Protein 2I5U (pdb70)

Foldseek 3Di:
DVLLQVLLCVQPVNHDPVVCVLVVQLVLLVVLPADSVLSVVLLSVLCVVCSVVVNSDPVSSVVVSVVCSVVSPND

Structure (mmCIF, N/CA/C/O backbone):
data_2I5U
#
_entry.id   2I5U
#
_cell.length_a   48.795
_cell.length_b   48.795
_cell.length_c   32.795
_cell.angle_alpha   90.00
_cell.angle_beta   90.00
_cell.angle_gamma   90.00
#
_symmetry.space_group_name_H-M   'P 43'
#
loop_
_entity.id
_entity.type
_entity.pdbx_description
1 polymer 'DnaD domain protein'
2 non-polymer 'MAGNESIUM ION'
3 water water
#
loop_
_atom_site.group_PDB
_atom_site.id
_atom_site.type_symbol
_atom_site.label_atom_id
_atom_site.label_alt_id
_atom_site.label_comp_id
_atom_site.label_asym_id
_atom_site.label_entity_id
_atom_site.label_seq_id
_atom_site.pdbx_PDB_ins_code
_atom_site.Cartn_x
_atom_site.Cartn_y
_atom_site.Cartn_z
_atom_site.occupancy
_atom_site.B_iso_or_equiv
_atom_site.auth_seq_id
_atom_site.auth_comp_id
_atom_site.auth_asym_id
_atom_site.auth_atom_id
_atom_site.pdbx_PDB_model_num
ATOM 1 N N . SER A 1 1 ? 5.169 12.862 30.110 1.00 34.35 -1 SER A N 1
ATOM 2 C CA . SER A 1 1 ? 6.212 13.894 29.872 1.00 33.96 -1 SER A CA 1
ATOM 3 C C . SER A 1 1 ? 7.612 13.361 30.176 1.00 33.64 -1 SER A C 1
ATOM 4 O O . SER A 1 1 ? 8.605 14.000 29.829 1.00 33.38 -1 SER A O 1
ATOM 7 N N . ASN A 1 2 ? 7.681 12.185 30.806 1.00 32.63 0 ASN A N 1
ATOM 8 C CA . ASN A 1 2 ? 8.948 11.618 31.266 1.00 31.60 0 ASN A CA 1
ATOM 9 C C . ASN A 1 2 ? 9.845 11.199 30.107 1.00 30.02 0 ASN A C 1
ATOM 10 O O . ASN A 1 2 ? 11.039 11.541 30.078 1.00 29.77 0 ASN A O 1
ATOM 15 N N . ALA A 1 3 ? 9.256 10.472 29.156 1.00 27.52 1 ALA A N 1
ATOM 16 C CA . ALA A 1 3 ? 9.950 9.981 27.962 1.00 26.30 1 ALA A CA 1
ATOM 17 C C . ALA A 1 3 ? 10.514 11.122 27.105 1.00 24.79 1 ALA A C 1
ATOM 18 O O . ALA A 1 3 ? 11.659 11.065 26.635 1.00 22.58 1 ALA A O 1
ATOM 20 N N . ILE A 1 4 ? 9.694 12.138 26.888 1.00 23.55 2 ILE A N 1
ATOM 21 C CA . ILE A 1 4 ? 10.123 13.324 26.159 1.00 22.71 2 ILE A CA 1
ATOM 22 C C . ILE A 1 4 ? 11.243 14.051 26.905 1.00 22.13 2 ILE A C 1
ATOM 23 O O . ILE A 1 4 ? 12.256 14.414 26.301 1.00 20.11 2 ILE A O 1
ATOM 28 N N . ARG A 1 5 ? 11.108 14.240 28.220 1.00 21.74 3 ARG A N 1
ATOM 29 C CA . ARG A 1 5 ? 12.169 14.895 28.984 1.00 21.88 3 ARG A CA 1
ATOM 30 C C . ARG A 1 5 ? 13.476 14.081 28.931 1.00 20.18 3 ARG A C 1
ATOM 31 O O . ARG A 1 5 ? 14.572 14.657 28.821 1.00 18.99 3 ARG A O 1
ATOM 39 N N . SER A 1 6 ? 13.366 12.753 28.991 1.00 19.44 4 SER A N 1
ATOM 40 C CA . SER A 1 6 ? 14.564 11.890 29.002 1.00 20.37 4 SER A CA 1
ATOM 41 C C . SER A 1 6 ? 15.339 11.943 27.682 1.00 18.95 4 SER A C 1
ATOM 42 O O . SER A 1 6 ? 16.566 12.054 27.673 1.00 18.71 4 SER A O 1
ATOM 45 N N . ILE A 1 7 ? 14.650 11.827 26.558 1.00 17.84 5 ILE A N 1
ATOM 46 C CA . ILE A 1 7 ? 15.348 11.893 25.291 1.00 17.17 5 ILE A CA 1
ATOM 47 C C . ILE A 1 7 ? 15.968 13.271 25.085 1.00 16.59 5 ILE A C 1
ATOM 48 O O . ILE A 1 7 ? 17.082 13.381 24.586 1.00 16.98 5 ILE A O 1
ATOM 53 N N . TRP A 1 8 ? 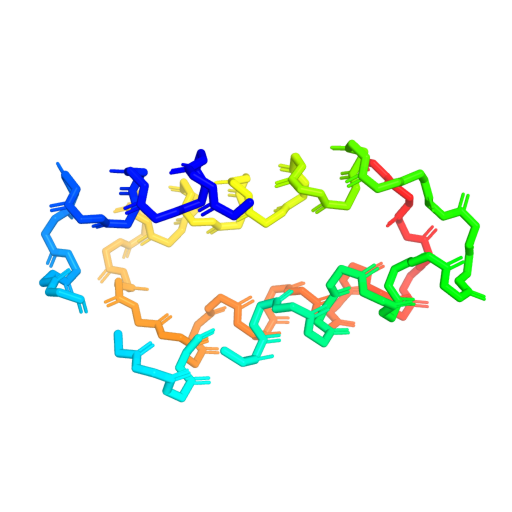15.275 14.332 25.498 1.00 15.83 6 TRP A N 1
ATOM 54 C CA . TRP A 1 8 ? 15.809 15.685 25.442 1.00 15.86 6 TRP A CA 1
ATOM 55 C C . TRP A 1 8 ? 17.071 15.822 26.295 1.00 15.38 6 TRP A C 1
ATOM 56 O O . TRP A 1 8 ? 18.151 16.195 25.810 1.00 16.04 6 TRP A O 1
ATOM 67 N N . GLU A 1 9 ? 16.949 15.496 27.582 1.00 16.12 7 GLU A N 1
ATOM 68 C CA . GLU A 1 9 ? 18.030 15.765 28.518 1.00 16.74 7 GLU A CA 1
ATOM 69 C C . GLU A 1 9 ? 19.257 14.873 28.363 1.00 16.80 7 GLU A C 1
ATOM 70 O O . GLU A 1 9 ? 20.348 15.274 28.748 1.00 19.01 7 GLU A O 1
ATOM 76 N N . ASN A 1 10 ? 19.098 13.696 27.763 1.00 16.26 8 ASN A N 1
ATOM 77 C CA . ASN A 1 10 ? 20.228 12.798 27.556 1.00 15.68 8 ASN A CA 1
ATOM 78 C C . ASN A 1 10 ? 20.874 12.935 26.190 1.00 16.16 8 ASN A C 1
ATOM 79 O O . ASN A 1 10 ? 21.758 12.145 25.839 1.00 17.79 8 ASN A O 1
ATOM 84 N N . ASN A 1 11 ? 20.459 13.931 25.418 1.00 15.91 9 ASN A N 1
ATOM 85 C CA . ASN A 1 11 ? 20.971 14.043 24.061 1.00 16.25 9 ASN A CA 1
ATOM 86 C C . ASN A 1 11 ? 21.522 15.409 23.726 1.00 16.85 9 ASN A C 1
ATOM 87 O O . ASN A 1 11 ? 21.603 15.773 22.555 1.00 17.41 9 ASN A O 1
ATOM 92 N N . GLY A 1 12 ? 21.966 16.117 24.751 1.00 17.64 10 GLY A N 1
ATOM 93 C CA . GLY A 1 12 ? 22.710 17.365 24.559 1.00 18.32 10 GLY A CA 1
ATOM 94 C C . GLY A 1 12 ? 21.865 18.593 24.316 1.00 18.68 10 GLY A C 1
ATOM 95 O O . GLY A 1 12 ? 22.385 19.614 23.836 1.00 20.91 10 GLY A O 1
ATOM 96 N N . PHE A 1 13 ? 20.579 18.521 24.628 1.00 18.19 11 PHE A N 1
ATOM 97 C CA . PHE A 1 13 ? 19.702 19.688 24.586 1.00 18.14 11 PHE A CA 1
ATOM 98 C C . PHE A 1 13 ? 19.790 20.519 25.855 1.00 19.22 11 PHE A C 1
ATOM 99 O O . PHE A 1 13 ? 19.167 21.570 25.928 1.00 19.62 11 PHE A O 1
ATOM 107 N N . GLY A 1 14 ? 20.478 20.021 26.857 1.00 19.25 12 GLY A N 1
ATOM 108 C CA . GLY A 1 14 ? 20.452 20.652 28.173 1.00 18.72 12 GLY A CA 1
ATOM 109 C C . GLY A 1 14 ? 19.188 20.328 28.930 1.00 18.94 12 GLY A C 1
ATOM 110 O O . GLY A 1 14 ? 18.399 19.456 28.549 1.00 19.34 12 GLY A O 1
ATOM 111 N N . LEU A 1 15 ? 18.964 21.067 30.014 1.00 19.06 13 LEU A N 1
ATOM 112 C CA . LEU A 1 15 ? 17.771 20.903 30.812 1.00 19.73 13 LEU A CA 1
ATOM 113 C C . LEU A 1 15 ? 16.531 21.207 29.992 1.00 19.44 13 LEU A C 1
ATOM 114 O O . LEU A 1 15 ? 16.543 22.092 29.145 1.00 19.09 13 LEU A O 1
ATOM 130 N N . SER A 1 17 ? 13.447 23.141 29.741 1.00 18.37 15 SER A N 1
ATOM 131 C CA . SER A 1 17 ? 12.909 24.340 30.364 1.00 18.19 15 SER A CA 1
ATOM 132 C C . SER A 1 17 ? 11.430 24.181 30.701 1.00 17.74 15 SER A C 1
ATOM 133 O O . SER A 1 17 ? 10.718 23.361 30.107 1.00 17.51 15 SER A O 1
ATOM 136 N N A SER A 1 18 ? 10.946 24.972 31.648 0.50 17.23 16 SER A N 1
ATOM 137 N N B SER A 1 18 ? 10.950 24.965 31.652 0.50 17.19 16 SER A N 1
ATOM 138 C CA A SER A 1 18 ? 9.513 25.014 31.920 0.50 17.56 16 SER A CA 1
ATOM 139 C CA B SER A 1 18 ? 9.521 25.022 31.909 0.50 17.52 16 SER A CA 1
ATOM 140 C C A SER A 1 18 ? 8.705 25.389 30.667 0.50 17.43 16 SER A C 1
ATOM 141 C C B SER A 1 18 ? 8.736 25.352 30.634 0.50 17.33 16 SER A C 1
ATOM 142 O O A SER A 1 18 ? 7.639 24.829 30.414 0.50 16.60 16 SER A O 1
ATOM 143 O O B SER A 1 18 ? 7.721 24.727 30.332 0.50 16.42 16 SER A O 1
ATOM 148 N N . LYS A 1 19 ? 9.213 26.348 29.894 1.00 17.12 17 LYS A N 1
ATOM 149 C CA . LYS A 1 19 ? 8.538 26.797 28.683 1.00 17.69 17 LYS A CA 1
ATOM 150 C C . LYS A 1 19 ? 8.400 25.675 27.655 1.00 17.35 17 LYS A C 1
ATOM 151 O O . LYS A 1 19 ? 7.343 25.473 27.067 1.00 17.59 17 LYS A O 1
ATOM 157 N N . THR A 1 20 ? 9.487 24.937 27.462 1.00 17.97 18 THR A N 1
ATOM 158 C CA . THR A 1 20 ? 9.505 23.898 26.460 1.00 18.57 18 THR A CA 1
ATOM 159 C C . THR A 1 20 ? 8.621 22.751 26.911 1.00 18.45 18 THR A C 1
ATOM 160 O O . THR A 1 20 ? 7.921 22.162 26.081 1.00 18.76 18 THR A O 1
ATOM 172 N N . THR A 1 22 ? 5.912 23.084 28.727 1.00 18.52 20 THR A N 1
ATOM 173 C CA . THR A 1 22 ? 4.588 23.660 28.458 1.00 18.61 20 THR A CA 1
ATOM 174 C C . THR A 1 22 ? 4.258 23.492 26.984 1.00 17.71 20 THR A C 1
ATOM 175 O O . THR A 1 22 ? 3.161 23.084 26.629 1.00 18.04 20 THR A O 1
ATOM 179 N N . ASP A 1 23 ? 5.224 23.810 26.125 1.00 16.25 21 ASP A N 1
ATOM 180 C CA . ASP A 1 23 ? 5.043 23.720 24.679 1.00 17.06 21 ASP A CA 1
ATOM 181 C C . ASP A 1 23 ? 4.748 22.300 24.239 1.00 17.50 21 ASP A C 1
ATOM 182 O O . ASP A 1 23 ? 3.876 22.061 23.396 1.00 17.23 21 ASP A O 1
ATOM 187 N N . PHE A 1 24 ? 5.468 21.342 24.797 1.00 16.88 22 PHE A N 1
ATOM 188 C CA . PHE A 1 24 ? 5.239 19.955 24.412 1.00 17.64 22 PHE A CA 1
ATOM 189 C C . PHE A 1 24 ? 3.906 19.431 24.966 1.00 18.17 22 PHE A C 1
ATOM 190 O O . PHE A 1 24 ? 3.245 18.615 24.307 1.00 18.69 22 PHE A O 1
ATOM 198 N N . ASP A 1 25 ? 3.521 19.851 26.177 1.00 18.09 23 ASP A N 1
ATOM 199 C CA . ASP A 1 25 ? 2.200 19.482 26.728 1.00 19.42 23 ASP A CA 1
ATOM 200 C C . ASP A 1 25 ? 1.101 19.963 25.794 1.00 20.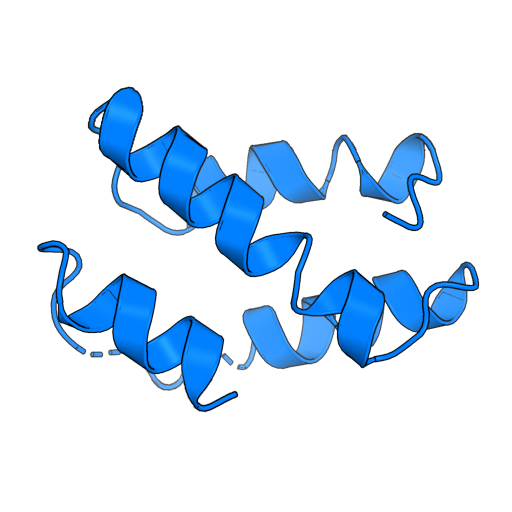00 23 ASP A C 1
ATOM 201 O O . ASP A 1 25 ? 0.123 19.245 25.524 1.00 20.60 23 ASP A O 1
ATOM 206 N N . TYR A 1 26 ? 1.265 21.177 25.296 1.00 19.42 24 TYR A N 1
ATOM 207 C CA . TYR A 1 26 ? 0.295 21.780 24.392 1.00 20.41 24 TYR A CA 1
ATOM 208 C C . TYR A 1 26 ? 0.288 21.045 23.054 1.00 19.53 24 TYR A C 1
ATOM 209 O O . TYR A 1 26 ? -0.767 20.849 22.461 1.00 20.02 24 TYR A O 1
ATOM 218 N N . TRP A 1 27 ? 1.452 20.570 22.605 1.00 19.21 25 TRP A N 1
ATOM 219 C CA . TRP A 1 27 ? 1.530 19.804 21.362 1.00 19.37 25 TRP A CA 1
ATOM 220 C C . TRP A 1 27 ? 0.800 18.483 21.493 1.00 20.09 25 TRP A C 1
ATOM 221 O O . TRP A 1 27 ? 0.113 18.063 20.566 1.00 20.05 25 TRP A O 1
ATOM 232 N N . ILE A 1 28 ? 0.943 17.825 22.636 1.00 20.68 26 ILE A N 1
ATOM 233 C CA . ILE A 1 28 ? 0.222 16.578 22.879 1.00 21.12 26 ILE A CA 1
ATOM 234 C C . ILE A 1 28 ? -1.288 16.836 22.796 1.00 21.09 26 ILE A C 1
ATOM 235 O O . ILE A 1 28 ? -2.026 16.073 22.136 1.00 21.49 26 ILE A O 1
ATOM 240 N N A SER A 1 29 ? -1.742 17.915 23.433 0.50 21.32 27 SER A N 1
ATOM 241 N N B SER A 1 29 ? -1.742 17.915 23.433 0.50 21.32 27 SER A N 1
ATOM 242 C CA A SER A 1 29 ? -3.156 18.305 23.384 0.50 21.67 27 SER A CA 1
ATOM 243 C CA B SER A 1 29 ? -3.156 18.305 23.384 0.50 21.67 27 SER A CA 1
ATOM 244 C C . SER A 1 29 ? -3.619 18.575 21.954 1.00 21.23 27 SER A C 1
ATOM 245 O O . SER A 1 29 ? -4.747 18.190 21.566 1.00 20.73 27 SER A O 1
ATOM 249 N N . ASP A 1 30 ? -2.772 19.231 21.164 1.00 20.39 28 ASP A N 1
ATOM 250 C CA . ASP A 1 30 ? -3.137 19.598 19.804 1.00 21.49 28 ASP A CA 1
ATOM 251 C C . ASP A 1 30 ? -3.251 18.377 18.895 1.00 21.62 28 ASP A C 1
ATOM 252 O O . ASP A 1 30 ? -4.165 18.297 18.069 1.00 20.70 28 ASP A O 1
ATOM 257 N N . PHE A 1 31 ? -2.375 17.397 19.082 1.00 22.22 29 PHE A N 1
ATOM 258 C CA . PHE A 1 31 ? -2.490 16.154 18.319 1.00 22.47 29 PHE A CA 1
ATOM 259 C C . PHE A 1 31 ? -3.713 15.382 18.753 1.00 22.49 29 PHE A C 1
ATOM 260 O O . PHE A 1 31 ? -4.379 14.768 17.912 1.00 23.35 29 PHE A O 1
ATOM 268 N N . GLU A 1 32 ? -4.053 15.443 20.043 1.00 22.44 30 GLU A N 1
ATOM 269 C CA . GLU A 1 32 ? -5.300 14.806 20.523 1.00 23.23 30 GLU A CA 1
ATOM 270 C C . GLU A 1 32 ? -6.540 15.425 19.893 1.00 22.89 30 GLU A C 1
ATOM 271 O O . GLU A 1 32 ? -7.524 14.718 19.612 1.00 22.59 30 GLU A O 1
ATOM 277 N N . LYS A 1 33 ? -6.507 16.732 19.64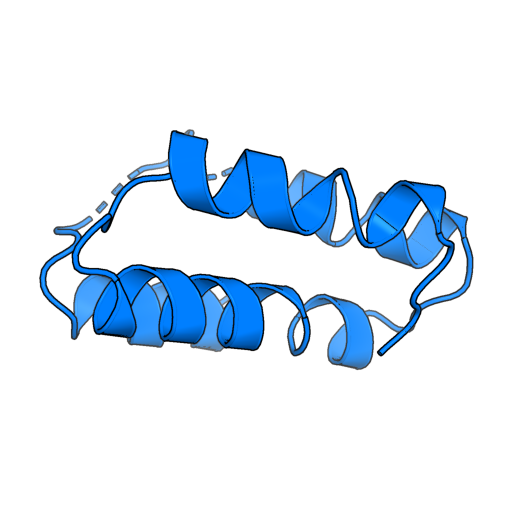7 1.00 22.55 31 LYS A N 1
ATOM 278 C CA . LYS A 1 33 ? -7.644 17.436 19.043 1.00 23.16 31 LYS A CA 1
ATOM 279 C C . LYS A 1 33 ? -7.943 16.978 17.615 1.00 23.06 31 LYS A C 1
ATOM 280 O O . LYS A 1 33 ? -9.025 17.242 17.108 1.00 22.10 31 LYS A O 1
ATOM 286 N N . ILE A 1 34 ? -6.990 16.333 16.954 1.00 23.39 32 ILE A N 1
ATOM 287 C CA . ILE A 1 34 ? -7.267 15.763 15.623 1.00 24.88 32 ILE A CA 1
ATOM 288 C C . ILE A 1 34 ? -7.220 14.241 15.614 1.00 24.57 32 ILE A C 1
ATOM 289 O O . ILE A 1 34 ? -7.153 13.623 14.557 1.00 24.97 32 ILE A O 1
ATOM 294 N N . GLY A 1 35 ? -7.313 13.640 16.798 1.00 24.44 33 GLY A N 1
ATOM 295 C CA . GLY A 1 35 ? -7.620 12.213 16.912 1.00 23.73 33 GLY A CA 1
ATOM 296 C C . GLY A 1 35 ? -6.468 11.295 17.267 1.00 23.04 33 GLY A C 1
ATOM 297 O O . GLY A 1 35 ? -6.617 10.084 17.241 1.00 23.66 33 GLY A O 1
ATOM 298 N N . ALA A 1 36 ? -5.315 11.858 17.622 1.00 22.31 34 ALA A N 1
ATOM 299 C CA . ALA A 1 36 ? -4.219 11.054 18.140 1.00 22.11 34 ALA A CA 1
ATOM 300 C C . ALA A 1 36 ? -4.486 10.673 19.594 1.00 22.13 34 ALA A C 1
ATOM 301 O 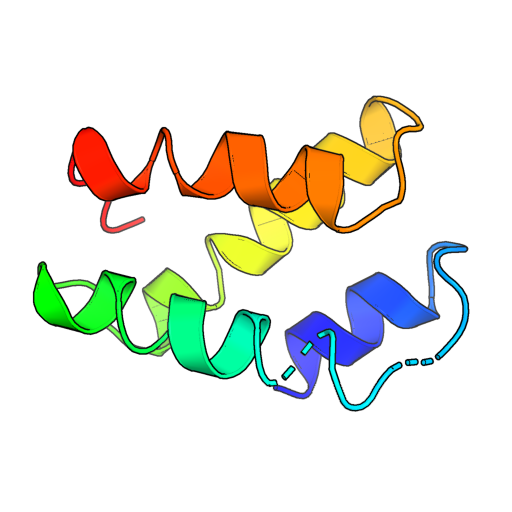O . ALA A 1 36 ? -5.063 11.455 20.351 1.00 22.52 34 ALA A O 1
ATOM 303 N N . SER A 1 37 ? -4.041 9.490 20.003 1.00 21.44 35 SER A N 1
ATOM 304 C CA . SER A 1 37 ? -4.019 9.157 21.425 1.00 21.89 35 SER A CA 1
ATOM 305 C C . SER A 1 37 ? -2.881 9.923 22.095 1.00 22.24 35 SER A C 1
ATOM 306 O O . SER A 1 37 ? -1.961 10.391 21.423 1.00 22.76 35 SER A O 1
ATOM 309 N N . GLN A 1 38 ? -2.945 10.043 23.416 1.00 23.23 36 GLN A N 1
ATOM 310 C CA . GLN A 1 38 ? -1.860 10.652 24.183 1.00 23.53 36 GLN A CA 1
ATOM 311 C C . GLN A 1 38 ? -0.554 9.947 23.856 1.00 23.18 36 GLN A C 1
ATOM 312 O O . GLN A 1 38 ? 0.461 10.592 23.622 1.00 22.53 36 GLN A O 1
ATOM 318 N N . LYS A 1 39 ? -0.593 8.619 23.813 1.00 23.00 37 LYS A N 1
ATOM 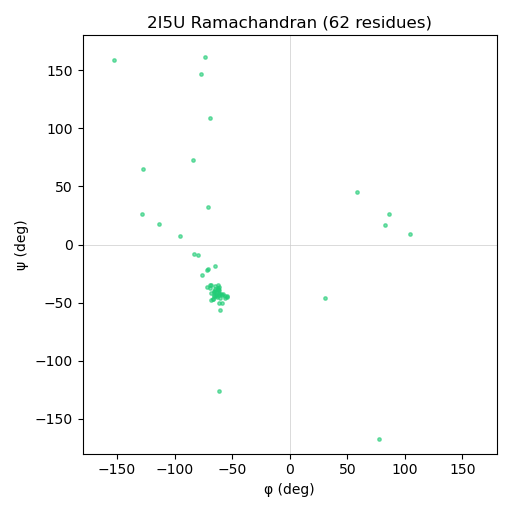319 C CA . LYS A 1 39 ? 0.598 7.809 23.554 1.00 22.96 37 LYS A CA 1
ATOM 320 C C . LYS A 1 39 ? 1.175 8.056 22.160 1.00 22.41 37 LYS A C 1
ATOM 321 O O . LYS A 1 39 ? 2.389 8.186 21.993 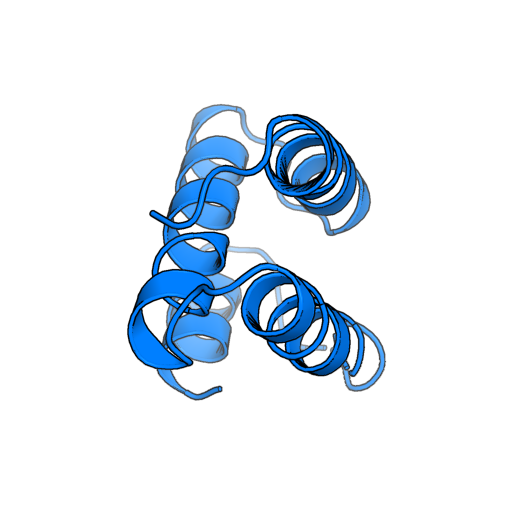1.00 22.23 37 LYS A O 1
ATOM 327 N N . GLU A 1 40 ? 0.303 8.129 21.160 1.00 21.31 38 GLU A N 1
ATOM 328 C CA . GLU A 1 40 ? 0.728 8.384 19.780 1.00 21.33 38 GLU A CA 1
ATOM 329 C C . GLU A 1 40 ? 1.335 9.781 19.650 1.00 20.01 38 GLU A C 1
ATOM 330 O O . GLU A 1 40 ? 2.322 9.970 18.936 1.00 19.30 38 GLU A O 1
ATOM 336 N N . ALA A 1 41 ? 0.726 10.748 20.330 1.00 19.66 39 ALA A N 1
ATOM 337 C CA . ALA A 1 41 ? 1.212 12.123 20.298 1.00 19.79 39 ALA A CA 1
ATOM 338 C C . ALA A 1 41 ? 2.608 12.185 20.926 1.00 19.84 39 ALA A C 1
ATOM 339 O O . ALA A 1 41 ? 3.515 12.831 20.389 1.00 19.72 39 ALA A O 1
ATOM 341 N N . GLU A 1 42 ? 2.791 11.515 22.053 1.00 20.16 40 GLU A N 1
ATOM 342 C CA . GLU A 1 42 ? 4.104 11.437 22.700 1.00 20.94 40 GLU A CA 1
ATOM 343 C C . GLU A 1 42 ? 5.144 10.819 21.779 1.00 20.38 40 GLU A C 1
ATOM 344 O O . GLU A 1 42 ? 6.282 11.306 21.698 1.00 20.87 40 GLU A O 1
ATOM 350 N N A GLN A 1 43 ? 4.759 9.751 21.086 0.50 20.08 41 GLN A N 1
ATOM 351 N N B GLN A 1 43 ? 4.776 9.758 21.076 0.50 20.27 41 GLN A N 1
ATOM 352 C CA A GLN A 1 43 ? 5.638 9.084 20.129 0.50 20.19 41 GLN A CA 1
ATOM 353 C CA B GLN A 1 43 ? 5.705 9.113 20.156 0.50 20.44 41 GLN A CA 1
ATOM 354 C C A GLN A 1 43 ? 6.059 10.013 18.991 0.50 19.90 41 GLN A C 1
ATOM 355 C C B GLN A 1 43 ? 6.063 10.001 18.963 0.50 20.11 41 GLN A C 1
ATOM 356 O O A GLN A 1 43 ? 7.201 9.972 18.548 0.50 19.75 41 GLN A O 1
ATOM 357 O O B GLN A 1 43 ? 7.174 9.922 18.454 0.50 19.99 41 GLN A O 1
ATOM 368 N N . LEU A 1 44 ? 5.142 10.859 18.529 1.00 19.94 42 LEU A N 1
ATOM 369 C CA . LEU A 1 44 ? 5.460 11.827 17.475 1.00 19.57 42 LEU A CA 1
ATOM 370 C C . LEU A 1 44 ? 6.523 12.815 17.955 1.00 19.15 42 LEU A C 1
ATOM 371 O O . LEU A 1 44 ? 7.472 13.121 17.246 1.00 18.80 42 LEU A O 1
ATOM 376 N N . ILE A 1 45 ? 6.381 13.288 19.181 1.00 18.44 43 ILE A N 1
ATOM 377 C CA . ILE A 1 45 ? 7.341 14.244 19.701 1.00 18.35 43 ILE A CA 1
ATOM 378 C C . ILE A 1 45 ? 8.725 13.579 19.848 1.00 17.87 43 ILE A C 1
ATOM 379 O O . ILE A 1 45 ? 9.740 14.150 19.462 1.00 17.70 43 ILE A O 1
ATOM 384 N N . VAL A 1 46 ? 8.754 12.368 20.379 1.00 17.01 44 VAL A N 1
ATOM 385 C CA . VAL A 1 46 ? 10.014 11.641 20.497 1.00 17.00 44 VAL A CA 1
ATOM 386 C C . VAL A 1 46 ? 10.684 11.514 19.128 1.00 17.09 44 VAL A C 1
ATOM 387 O O . VAL A 1 46 ? 11.905 11.739 18.998 1.00 16.85 44 VAL A O 1
ATOM 391 N N . LYS A 1 47 ? 9.906 11.144 18.111 1.00 17.78 45 LYS A N 1
ATOM 392 C CA . LYS A 1 47 ? 10.452 11.002 16.761 1.00 17.44 45 LYS A CA 1
ATOM 393 C C . LYS A 1 47 ? 11.010 12.332 16.218 1.00 17.26 45 LYS A C 1
ATOM 394 O O . LYS A 1 47 ? 12.059 12.355 15.585 1.00 17.47 45 LYS A O 1
ATOM 400 N N . ALA A 1 48 ? 10.285 13.433 16.422 1.00 16.68 46 ALA A N 1
ATOM 401 C CA . ALA A 1 48 ? 10.770 14.743 15.983 1.00 16.62 46 ALA A CA 1
ATOM 402 C C . ALA A 1 48 ? 12.086 15.069 16.699 1.00 16.32 46 ALA A C 1
ATOM 403 O O . ALA A 1 48 ? 12.992 15.633 16.106 1.00 17.16 46 ALA A O 1
ATOM 405 N N . ILE A 1 49 ? 12.197 14.730 17.971 1.00 16.84 47 ILE A N 1
ATOM 406 C CA . ILE A 1 49 ? 13.453 14.982 18.698 1.00 17.08 47 ILE A CA 1
ATOM 407 C C . ILE A 1 49 ? 14.601 14.164 18.119 1.00 17.24 47 ILE A C 1
ATOM 408 O O . ILE A 1 49 ? 15.722 14.684 17.919 1.00 17.42 47 ILE A O 1
ATOM 413 N N . GLU A 1 50 ? 14.323 12.917 17.784 1.00 17.43 48 GLU A N 1
ATOM 414 C CA . GLU A 1 50 ? 15.322 12.058 17.115 1.00 18.37 48 GLU A CA 1
ATOM 415 C C . GLU A 1 50 ? 15.786 12.659 15.795 1.00 16.85 48 GLU A C 1
ATOM 416 O O . GLU A 1 50 ? 16.983 12.664 15.481 1.00 17.44 48 GLU A O 1
ATOM 422 N N . ILE A 1 51 ? 14.838 13.177 15.022 1.00 16.57 49 ILE A N 1
ATOM 423 C CA . ILE A 1 51 ? 15.166 13.832 13.735 1.00 16.75 49 ILE A CA 1
ATOM 424 C C . ILE A 1 51 ? 16.080 15.050 13.962 1.00 16.10 49 ILE A C 1
ATOM 425 O O . ILE A 1 51 ? 17.057 15.247 13.254 1.00 16.55 49 ILE A O 1
ATOM 430 N N . ALA A 1 52 ? 15.784 15.823 14.991 1.00 15.99 50 ALA A N 1
ATOM 431 C CA . ALA A 1 52 ? 16.573 16.993 15.331 1.00 15.85 50 ALA A CA 1
ATOM 432 C C . ALA A 1 52 ? 17.983 16.602 15.772 1.00 15.78 50 ALA A C 1
ATOM 433 O O . ALA A 1 52 ? 18.955 17.286 15.443 1.00 15.44 50 ALA A O 1
ATOM 435 N N . ILE A 1 53 ? 18.096 15.526 16.544 1.00 15.44 51 ILE A N 1
ATOM 436 C CA . ILE A 1 53 ? 19.416 15.011 16.934 1.00 15.42 51 ILE A CA 1
ATOM 437 C C . ILE A 1 53 ? 20.246 14.654 15.696 1.00 15.59 51 ILE A C 1
ATOM 438 O O . ILE A 1 53 ? 21.408 15.058 15.563 1.00 15.03 51 ILE A O 1
ATOM 443 N N . ASP A 1 54 ? 19.652 13.882 14.800 1.00 15.27 52 ASP A N 1
ATOM 444 C CA . ASP A 1 54 ? 20.369 13.427 13.608 1.00 14.99 52 ASP A CA 1
ATOM 445 C C . ASP A 1 54 ? 20.801 14.597 12.694 1.00 14.05 52 ASP A C 1
ATOM 446 O O . ASP A 1 54 ? 21.859 14.555 12.094 1.00 13.92 52 ASP A O 1
ATOM 451 N N . ALA A 1 55 ? 19.956 15.619 12.589 1.00 14.49 53 ALA A N 1
ATOM 452 C CA . ALA A 1 55 ? 20.246 16.822 11.787 1.00 14.47 53 ALA A CA 1
ATOM 453 C C . ALA A 1 55 ? 21.168 17.799 12.503 1.00 14.50 53 ALA A C 1
ATOM 454 O O . ALA A 1 55 ? 21.617 18.790 11.912 1.00 15.37 53 ALA A O 1
ATOM 456 N N . ASN A 1 56 ? 21.427 17.539 13.783 1.00 14.22 54 ASN A N 1
ATOM 457 C CA . ASN A 1 56 ? 22.188 18.431 14.644 1.00 14.82 54 ASN A CA 1
ATOM 458 C C . ASN A 1 56 ? 21.585 19.806 14.750 1.00 15.12 54 ASN A C 1
ATOM 459 O O . ASN A 1 56 ? 22.298 20.828 14.669 1.00 16.22 54 ASN A O 1
ATOM 464 N N . ALA A 1 57 ? 20.272 19.813 14.948 1.00 15.73 55 ALA A N 1
ATOM 465 C CA . ALA A 1 57 ? 19.499 21.039 15.156 1.00 15.63 55 ALA A CA 1
ATOM 466 C C . ALA A 1 57 ? 18.682 20.861 16.436 1.00 15.62 55 ALA A C 1
ATOM 467 O O . ALA A 1 57 ? 17.457 20.766 16.419 1.00 15.91 55 ALA A O 1
ATOM 469 N N . ARG A 1 58 ? 19.401 20.749 17.546 1.00 16.28 56 ARG A N 1
ATOM 470 C CA . ARG A 1 58 ? 18.848 20.361 18.806 1.00 16.22 56 ARG A CA 1
ATOM 471 C C . ARG A 1 58 ? 18.260 21.569 19.513 1.00 16.10 56 ARG A C 1
ATOM 472 O O . ARG A 1 58 ? 18.789 22.064 20.525 1.00 16.70 56 ARG A O 1
ATOM 480 N N . ASN A 1 59 ? 17.127 22.010 18.988 1.00 16.30 57 ASN A N 1
ATOM 481 C CA . ASN A 1 59 ? 16.390 23.151 19.571 1.00 16.26 57 ASN A CA 1
ATOM 482 C C . ASN A 1 59 ? 14.910 23.044 19.271 1.00 16.54 57 ASN A C 1
ATOM 483 O O . ASN A 1 59 ? 14.486 22.346 18.343 1.00 16.20 57 ASN A O 1
ATOM 488 N N . TYR A 1 60 ? 14.123 23.726 20.086 1.00 15.78 58 TYR A N 1
ATOM 489 C CA . TYR A 1 60 ? 12.670 23.659 19.964 1.00 15.93 58 TYR A CA 1
ATOM 490 C C . TYR A 1 60 ? 12.186 24.189 18.619 1.00 16.51 58 TYR A C 1
ATOM 491 O O . TYR A 1 60 ? 11.219 23.679 18.059 1.00 17.61 58 TYR A O 1
ATOM 500 N N . ASN A 1 61 ? 12.813 25.248 18.124 1.00 16.75 59 ASN A N 1
ATOM 501 C CA . ASN A 1 61 ? 12.364 25.825 16.852 1.00 16.49 59 ASN A CA 1
ATOM 502 C C . ASN A 1 61 ? 12.321 24.785 15.741 1.00 16.41 59 ASN A C 1
ATOM 503 O O . ASN A 1 61 ? 11.354 24.696 15.003 1.00 17.99 59 ASN A O 1
ATOM 508 N N . TYR A 1 62 ? 13.367 23.985 15.656 1.00 16.77 60 TYR A N 1
ATOM 509 C CA . TYR A 1 62 ? 13.473 22.991 14.593 1.00 17.23 60 TYR A CA 1
ATOM 510 C C . TYR A 1 62 ? 12.413 21.899 14.788 1.00 17.24 60 TYR A C 1
ATOM 511 O O . TYR A 1 62 ? 11.730 21.476 13.829 1.00 18.04 60 TYR A O 1
ATOM 520 N N . ILE A 1 63 ? 12.237 21.480 16.039 1.00 16.54 61 ILE A N 1
ATOM 521 C CA . ILE A 1 63 ? 11.245 20.456 16.354 1.00 17.05 61 ILE A CA 1
ATOM 522 C C . ILE A 1 63 ? 9.823 20.954 16.084 1.00 17.24 61 ILE A C 1
ATOM 523 O O . ILE A 1 63 ? 8.995 20.229 15.538 1.00 16.77 61 ILE A O 1
ATOM 528 N N . ASN A 1 64 ? 9.546 22.183 16.491 1.00 16.59 62 ASN A N 1
ATOM 529 C CA . ASN A 1 64 ? 8.243 22.817 16.266 1.00 16.95 62 ASN A CA 1
ATOM 530 C C . ASN A 1 64 ? 7.870 22.836 14.770 1.00 17.60 62 ASN A C 1
ATOM 531 O O . ASN A 1 64 ? 6.736 22.553 14.406 1.00 17.63 62 ASN A O 1
ATOM 536 N N . ALA A 1 65 ? 8.823 23.181 13.924 1.00 17.61 63 ALA A N 1
ATOM 537 C CA . ALA A 1 65 ? 8.563 23.210 12.479 1.00 18.28 63 ALA A CA 1
ATOM 538 C C . ALA A 1 65 ? 8.136 21.836 11.984 1.00 18.43 63 ALA A C 1
ATOM 539 O O . ALA A 1 65 ? 7.201 21.716 11.163 1.00 19.19 63 ALA A O 1
ATOM 5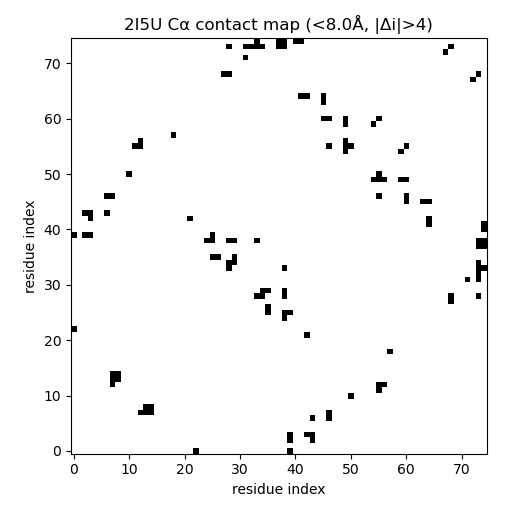41 N N . ILE A 1 66 ? 8.820 20.800 12.465 1.00 19.53 64 ILE A N 1
ATOM 542 C CA . ILE A 1 66 ? 8.474 19.433 12.091 1.00 19.81 64 ILE A CA 1
ATOM 543 C C . ILE A 1 66 ? 7.063 19.085 12.529 1.00 20.12 64 ILE A C 1
ATOM 544 O O . ILE A 1 66 ? 6.260 18.574 11.761 1.00 20.53 64 ILE A O 1
ATOM 549 N N . LEU A 1 67 ? 6.772 19.341 13.789 1.00 18.10 65 LEU A N 1
ATOM 550 C CA . LEU A 1 67 ? 5.451 19.027 14.339 1.00 18.94 65 LEU A CA 1
ATOM 551 C C . LEU A 1 67 ? 4.307 19.790 13.652 1.00 19.96 65 LEU A C 1
ATOM 552 O O . LEU A 1 67 ? 3.212 19.252 13.506 1.00 20.82 65 LEU A O 1
ATOM 557 N N . LYS A 1 68 ? 4.535 21.045 13.272 1.00 19.78 66 LYS A N 1
ATOM 558 C CA . LYS A 1 68 ? 3.478 21.826 12.584 1.00 21.15 66 LYS A CA 1
ATOM 559 C C . LYS A 1 68 ? 3.095 21.177 11.281 1.00 21.26 66 LYS A C 1
ATOM 560 O O . LYS A 1 68 ? 1.899 21.193 10.880 1.00 19.98 66 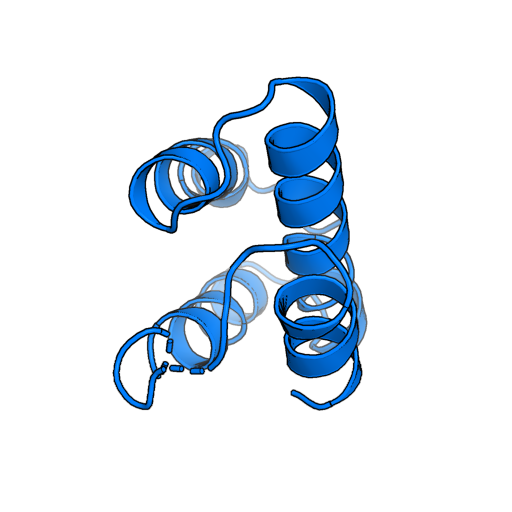LYS A O 1
ATOM 566 N N A ASP A 1 69 ? 4.099 20.654 10.570 0.50 21.49 67 ASP A N 1
ATOM 567 N N B ASP A 1 69 ? 4.084 20.615 10.600 0.50 21.33 67 ASP A N 1
ATOM 568 C CA A ASP A 1 69 ? 3.870 19.923 9.323 0.50 22.13 67 ASP A CA 1
ATOM 569 C CA B ASP A 1 69 ? 3.847 19.975 9.329 0.50 21.93 67 ASP A CA 1
ATOM 570 C C A ASP A 1 69 ? 2.964 18.741 9.594 0.50 22.46 67 ASP A C 1
ATOM 571 C C B ASP A 1 69 ? 3.042 18.683 9.509 0.50 22.41 67 ASP A C 1
ATOM 572 O O A ASP A 1 69 ? 1.895 18.607 9.000 0.50 22.62 67 ASP A O 1
ATOM 573 O O B ASP A 1 69 ? 2.122 18.414 8.748 0.50 23.08 67 ASP A O 1
ATOM 582 N N . TRP A 1 70 ? 3.392 17.901 10.526 1.00 22.41 68 TRP A N 1
ATOM 583 C CA . TRP A 1 70 ? 2.678 16.674 10.826 1.00 22.32 68 TRP A CA 1
ATOM 584 C C . TRP A 1 70 ? 1.244 16.946 11.278 1.00 22.57 68 TRP A C 1
ATOM 585 O O . TRP A 1 70 ? 0.313 16.218 10.897 1.00 22.55 68 TRP A O 1
ATOM 596 N N . GLU A 1 71 ? 1.058 18.007 12.052 1.00 22.62 69 GLU A N 1
ATOM 597 C CA . GLU A 1 71 ? -0.262 18.349 12.586 1.00 23.09 69 GLU A CA 1
ATOM 598 C C . GLU A 1 71 ? -1.222 18.759 11.478 1.00 24.09 69 GLU A C 1
ATOM 599 O O . GLU A 1 71 ? -2.370 18.283 11.434 1.00 22.66 69 GLU A O 1
ATOM 605 N N . GLN A 1 72 ? -0.765 19.629 10.580 1.00 24.55 70 GLN A N 1
ATOM 606 C CA . GLN A 1 72 ? -1.613 20.076 9.469 1.00 25.48 70 GLN A CA 1
ATOM 607 C C . GLN A 1 72 ? -1.951 18.932 8.512 1.00 26.07 70 GLN A C 1
ATOM 608 O O . GLN A 1 72 ? -3.067 18.879 7.966 1.00 24.97 70 GLN A O 1
ATOM 614 N N . ARG A 1 73 ? -1.004 18.021 8.302 1.00 26.91 71 ARG A N 1
ATOM 615 C CA . ARG A 1 73 ? -1.250 16.848 7.442 1.00 28.64 71 ARG A CA 1
ATOM 616 C C . ARG A 1 73 ? -2.212 15.866 8.114 1.00 29.06 71 ARG A C 1
ATOM 617 O O . ARG A 1 73 ? -2.847 15.050 7.439 1.00 29.64 71 ARG A O 1
ATOM 625 N N . GLY A 1 74 ? -2.321 15.959 9.439 1.00 30.20 72 GLY A N 1
ATOM 626 C CA . GLY A 1 74 ? -3.224 15.126 10.214 1.00 31.12 72 GLY A CA 1
ATOM 627 C C . GLY A 1 74 ? -2.602 13.804 10.599 1.00 32.64 72 GLY A C 1
ATOM 628 O O . GLY A 1 74 ? -3.312 12.815 10.804 1.00 33.29 72 GLY A O 1
ATOM 629 N N . PHE A 1 75 ? -1.273 13.783 10.696 1.00 34.46 73 PHE A N 1
ATOM 630 C CA . PHE A 1 75 ? -0.555 12.590 11.125 1.00 36.16 73 PHE A CA 1
ATOM 631 C C . PHE A 1 75 ? -0.807 12.301 12.605 1.00 36.87 73 PHE A C 1
ATOM 632 O O . PHE A 1 75 ? -0.330 13.029 13.483 1.00 36.73 73 PHE A O 1
ATOM 640 N N . LYS A 1 76 ? -1.563 11.236 12.866 1.00 37.86 74 LYS A N 1
ATOM 641 C CA . LYS A 1 76 ? -1.834 10.777 14.228 1.00 38.47 74 LYS A CA 1
ATOM 642 C C . LYS A 1 76 ? -0.628 10.045 14.817 1.00 39.07 74 LYS A C 1
ATOM 643 O O . LYS A 1 76 ? -0.458 10.014 16.038 1.00 40.01 74 LYS A O 1
ATOM 649 N N . SER A 1 77 ? 0.206 9.463 13.952 1.00 39.40 75 SER A N 1
ATOM 650 C CA . SER A 1 77 ? 1.303 8.606 14.399 1.00 39.28 75 SER A CA 1
ATOM 651 C C . SER A 1 77 ? 2.437 8.509 13.377 1.00 39.26 75 SER A C 1
ATOM 652 O O . SER A 1 77 ? 2.326 9.003 12.257 1.00 39.06 75 SER A O 1
#

Radius of gyration: 11.43 Å; Cα contacts (8 Å, |Δi|>4): 65; chains: 1; bounding box: 30×19×24 Å

B-factor: mean 24.05, std 9.5, range [13.92, 107.68]

CATH classification: 1.10.10.630

Organism: Enterococcus faecalis (strain ATCC 700802 / V583) (NCBI:txid226185)

Sequence (75 aa):
SNAIRSIWENNGFGLSSSKTTDFDYWISSDFEKIGASQKEAEQQLIVKAIEIAIDANARNYNYINAILKDDWEQRGFKS

Nearest PDB structures (foldseek):
  2i5u-assembly1_A  TM=1.007E+00  e=5.740E-10  Enterococcus faecalis V583

Solvent-accessible surface area: 4583 Å² total

InterPro domains:
  IPR006343 DnaB/C, C-terminal domain [PF07261] (161-238)
  IPR006343 DnaB/C, C-terminal domain [TIGR01446] (159-234)
  IPR034829 DnaD-like domain superfamily [G3DSA:1.10.10.630] (157-237)
  IPR034829 DnaD-like domain superfamily [SSF158499] (161-231)
  IPR036388 Winged helix-like DNA-binding domain superfamily [G3DSA:1.10.10.10] (39-156)
  IPR036390 Winged helix DNA-binding domain superfamily [SSF46785] (51-93)
  IPR041444 YhfZ, helix-turn-helix domain [PF14502] (52-98)
  IPR053162 DnaD [PTHR37293] (51-257)

Secondary structure (DSSP, 8-state):
-HHHHHHHHTTTS-------HHHHHHHHHHTTT--HHHHHHHHHHHHHHHHHHT--SHHHHHHHHHHHHHHT---